Protein AF-A0A2V9LW69-F1 (afdb_monomer_lite)

Sequence (91 aa):
MPVKTRRRKLSTTVSDESYRYLLEKVKSGQASSIAEAADRALGRERRLDNRLGLARDTAAYFDNLAATTMAEENGLAEHLGLALDEVDIDG

Radius of gyration: 22.46 Å; chains: 1; bounding box: 55×36×50 Å

Foldseek 3Di:
DPPPPPDDDDDDDDDPVLVVQLVVCCVVVVDVDSVRSVVVVVVVVVVVVVVVVVVVVVVVPVVPDDPVVVVVVVVVVVVVVVVVVVPPVDD

Secondary structure (DSSP, 8-state):
------PPP------HHHHHHHHHHHHTTS-SSHHHHHHHHHHHHHHHHHHHHHHHHHHHHHHT--HHHHHHHHHHHHHHHHHHHHS----

pLDDT: mean 82.19, std 13.3, range [45.81, 97.69]

Structure (mmCIF, N/CA/C/O backbone):
data_AF-A0A2V9LW69-F1
#
_entry.id   AF-A0A2V9LW69-F1
#
loop_
_atom_site.group_PDB
_atom_site.id
_atom_site.type_symbol
_atom_site.label_atom_id
_atom_site.label_alt_id
_atom_site.label_comp_id
_atom_site.label_asym_id
_atom_site.label_entity_id
_atom_site.label_seq_id
_atom_site.pdbx_PDB_ins_code
_atom_site.Cartn_x
_atom_site.Cartn_y
_atom_site.Cartn_z
_atom_site.occupancy
_atom_site.B_iso_or_equiv
_atom_site.auth_seq_id
_atom_site.auth_comp_id
_atom_site.auth_asym_id
_atom_site.auth_atom_id
_atom_site.pdbx_PDB_model_num
ATOM 1 N N . MET A 1 1 ? 4.588 25.837 9.003 1.00 45.81 1 MET A N 1
ATOM 2 C CA . MET A 1 1 ? 3.469 25.215 9.750 1.00 45.81 1 MET A CA 1
ATOM 3 C C . MET A 1 1 ? 3.094 23.915 9.055 1.00 45.81 1 MET A C 1
ATOM 5 O O . MET A 1 1 ? 2.946 23.964 7.839 1.00 45.81 1 MET A O 1
ATOM 9 N N . PRO A 1 2 ? 2.971 22.766 9.745 1.00 51.91 2 PRO A N 1
ATOM 10 C CA . PRO A 1 2 ? 2.514 21.549 9.086 1.00 51.91 2 PRO A CA 1
ATOM 11 C C . PRO A 1 2 ? 1.063 21.753 8.641 1.00 51.91 2 PRO A C 1
ATOM 13 O O . PRO A 1 2 ? 0.206 22.129 9.444 1.00 51.91 2 PRO A O 1
ATOM 16 N N . VAL A 1 3 ? 0.789 21.541 7.354 1.00 58.47 3 VAL A N 1
ATOM 17 C CA . VAL A 1 3 ? -0.575 21.566 6.821 1.00 58.47 3 VAL A CA 1
ATOM 18 C C . VAL A 1 3 ? -1.325 20.404 7.470 1.00 58.47 3 VAL A C 1
ATOM 20 O O . VAL A 1 3 ? -1.124 19.244 7.118 1.00 58.47 3 VAL A O 1
ATOM 23 N N . LYS A 1 4 ? -2.173 20.694 8.465 1.00 56.06 4 LYS A N 1
ATOM 24 C CA . LYS A 1 4 ? -3.127 19.715 9.001 1.00 56.06 4 LYS A CA 1
ATOM 25 C C . LYS A 1 4 ? -4.184 19.469 7.929 1.00 56.06 4 LYS A C 1
ATOM 27 O O . LYS A 1 4 ? -5.233 20.112 7.917 1.00 56.06 4 LYS A O 1
ATOM 32 N N . THR A 1 5 ? -3.903 18.545 7.014 1.00 67.94 5 THR A N 1
ATOM 33 C CA . THR A 1 5 ? -4.887 18.053 6.050 1.00 67.94 5 THR A CA 1
ATOM 34 C C . THR A 1 5 ? -6.062 17.481 6.834 1.00 67.94 5 THR A C 1
ATOM 36 O O . THR A 1 5 ? -5.934 16.491 7.556 1.00 67.94 5 THR A O 1
ATOM 39 N N . ARG A 1 6 ? -7.216 18.147 6.753 1.00 76.06 6 ARG A N 1
ATOM 40 C CA . ARG A 1 6 ? -8.425 17.747 7.472 1.00 76.06 6 ARG A CA 1
ATOM 41 C C . ARG A 1 6 ? -8.966 16.479 6.799 1.00 76.06 6 ARG A C 1
ATOM 43 O O . ARG A 1 6 ? -9.619 16.547 5.762 1.00 76.06 6 ARG A O 1
ATOM 50 N N . ARG A 1 7 ? -8.619 15.306 7.338 1.00 78.88 7 ARG A N 1
ATOM 51 C CA . ARG A 1 7 ? -8.995 14.007 6.761 1.00 78.88 7 ARG A CA 1
ATOM 52 C C . ARG A 1 7 ? -10.518 13.853 6.768 1.00 78.88 7 ARG A C 1
ATOM 54 O O . ARG A 1 7 ? -11.143 13.935 7.825 1.00 78.88 7 ARG A O 1
ATOM 61 N N . ARG A 1 8 ? -11.120 13.622 5.596 1.00 86.56 8 ARG A N 1
ATOM 62 C CA . ARG A 1 8 ? -12.552 13.295 5.504 1.00 86.56 8 ARG A CA 1
ATOM 63 C C . ARG A 1 8 ? -12.803 11.920 6.110 1.00 86.56 8 ARG A C 1
ATOM 65 O O . ARG A 1 8 ? -12.049 10.983 5.853 1.00 86.56 8 ARG A O 1
ATOM 72 N N . LYS A 1 9 ? -13.885 11.806 6.877 1.00 88.00 9 LYS A N 1
ATOM 73 C CA . LYS A 1 9 ? -14.402 10.511 7.317 1.00 88.00 9 LYS A CA 1
ATOM 74 C C . LYS A 1 9 ? -15.039 9.811 6.117 1.00 88.00 9 LYS A C 1
ATOM 76 O O . LYS A 1 9 ? -15.766 10.445 5.356 1.00 88.00 9 LYS A O 1
ATOM 81 N N . LEU A 1 10 ? -14.749 8.526 5.962 1.00 87.25 10 LEU A N 1
ATOM 82 C CA . LEU A 1 10 ? -15.345 7.650 4.961 1.00 87.25 10 LEU A CA 1
ATOM 83 C C . LEU A 1 10 ? -15.961 6.464 5.702 1.00 87.25 10 LEU A C 1
ATOM 85 O O . LEU A 1 10 ? -15.333 5.925 6.611 1.00 87.25 10 LEU A O 1
ATOM 89 N N . SER A 1 11 ? -17.175 6.084 5.318 1.00 89.56 11 SER A N 1
ATOM 90 C CA . SER A 1 11 ? -17.785 4.825 5.735 1.00 89.56 11 SER A CA 1
ATOM 91 C C . SER A 1 11 ? -17.802 3.899 4.528 1.00 89.56 11 SER A C 1
ATOM 93 O O . SER A 1 11 ? -18.350 4.259 3.487 1.00 89.56 11 SER A O 1
ATOM 95 N N . THR A 1 12 ? -17.166 2.740 4.656 1.00 89.06 12 THR A N 1
ATOM 96 C CA . THR A 1 12 ? -17.044 1.735 3.597 1.00 89.06 12 THR A CA 1
ATOM 97 C C . THR A 1 12 ? -17.250 0.359 4.211 1.00 89.06 12 THR A C 1
ATOM 99 O O . THR A 1 12 ? -16.826 0.110 5.338 1.00 89.06 12 THR A O 1
ATOM 102 N N . THR A 1 13 ? -17.892 -0.530 3.455 1.00 94.81 13 THR A N 1
ATOM 103 C CA . THR A 1 13 ? -18.008 -1.947 3.811 1.00 94.81 13 THR A CA 1
ATOM 104 C C . THR A 1 13 ? -16.828 -2.705 3.219 1.00 94.81 13 THR A C 1
ATOM 106 O O . THR A 1 13 ? -16.458 -2.479 2.069 1.00 94.81 13 THR A O 1
ATOM 109 N N . VAL A 1 14 ? -16.239 -3.593 4.009 1.00 93.62 14 VAL A N 1
ATOM 110 C CA . VAL A 1 14 ? -15.143 -4.478 3.601 1.00 93.62 14 VAL A CA 1
ATOM 111 C C . VAL A 1 14 ? -15.531 -5.922 3.901 1.00 93.62 14 VAL A C 1
ATOM 113 O O . VAL A 1 14 ? -16.461 -6.160 4.672 1.00 93.62 14 VAL A O 1
ATOM 116 N N . SER A 1 15 ? -14.832 -6.887 3.302 1.00 96.88 15 SER A N 1
ATOM 117 C CA . SER A 1 15 ? -15.017 -8.296 3.663 1.00 96.88 15 SER A CA 1
ATOM 118 C C . SER A 1 15 ? -14.599 -8.556 5.115 1.00 96.88 15 SER A C 1
ATOM 120 O O . SER A 1 15 ? -13.766 -7.832 5.671 1.00 96.88 15 SER A O 1
ATOM 122 N N . ASP A 1 16 ? -15.139 -9.618 5.717 1.00 97.69 16 ASP A N 1
ATOM 123 C CA . ASP A 1 16 ? -14.772 -10.026 7.080 1.00 97.69 16 ASP A CA 1
ATOM 124 C C . ASP A 1 16 ? -13.270 -10.333 7.200 1.00 97.69 16 ASP A C 1
ATOM 126 O O . ASP A 1 16 ? -12.603 -9.899 8.137 1.00 97.69 16 ASP A O 1
ATOM 130 N N . GLU A 1 17 ? -12.699 -10.982 6.183 1.00 97.38 17 GLU A N 1
ATOM 131 C CA . GLU A 1 17 ? -11.262 -11.249 6.096 1.00 97.38 17 GLU A CA 1
ATOM 132 C C . GLU A 1 17 ? -10.430 -9.957 6.112 1.00 97.38 17 GLU A C 1
ATOM 134 O O . GLU A 1 17 ? -9.481 -9.834 6.891 1.00 97.38 17 GLU A O 1
ATOM 139 N N . SER A 1 18 ? -10.822 -8.960 5.311 1.00 95.50 18 SER A N 1
ATOM 140 C CA . SER A 1 18 ? -10.145 -7.659 5.278 1.00 95.50 18 SER A CA 1
ATOM 141 C C . SER A 1 18 ? -10.223 -6.967 6.636 1.00 95.50 18 SER A C 1
ATOM 143 O O . SER A 1 18 ? -9.241 -6.399 7.116 1.00 95.50 18 SER A O 1
ATOM 145 N N . TYR A 1 19 ? -11.388 -7.027 7.283 1.00 96.44 19 TYR A N 1
ATOM 146 C CA . TYR A 1 19 ? -11.574 -6.449 8.606 1.00 96.44 19 TYR A CA 1
ATOM 147 C C . TYR A 1 19 ? -10.701 -7.144 9.659 1.00 96.44 19 TYR A C 1
ATOM 149 O O . TYR A 1 19 ? -10.010 -6.467 10.424 1.00 96.44 19 TYR A O 1
ATOM 157 N N . ARG A 1 20 ? -10.656 -8.484 9.656 1.00 97.69 20 ARG A N 1
ATOM 158 C CA . ARG A 1 20 ? -9.772 -9.282 10.518 1.00 97.69 20 ARG A CA 1
ATOM 159 C C . ARG A 1 20 ? -8.308 -8.903 10.342 1.00 97.69 20 ARG A C 1
ATOM 161 O O . ARG A 1 20 ? -7.626 -8.694 11.343 1.00 97.69 20 ARG A O 1
ATOM 168 N N . TYR A 1 21 ? -7.845 -8.782 9.101 1.00 96.31 21 TYR A N 1
ATOM 169 C CA . TYR A 1 21 ? -6.477 -8.370 8.801 1.00 96.31 21 TYR A CA 1
ATOM 170 C C . TYR A 1 21 ? -6.153 -7.005 9.425 1.00 96.31 21 TYR A C 1
ATOM 172 O O . TYR A 1 21 ? -5.155 -6.860 10.131 1.00 96.31 21 TYR A O 1
ATOM 180 N N . LEU A 1 22 ? -7.017 -6.004 9.222 1.00 96.50 22 LEU A N 1
ATOM 181 C CA . LEU A 1 22 ? -6.818 -4.666 9.790 1.00 96.50 22 LEU A CA 1
ATOM 182 C C . LEU A 1 22 ? -6.823 -4.692 11.323 1.00 96.50 22 LEU A C 1
ATOM 184 O O . LEU A 1 22 ? -6.004 -4.024 11.955 1.00 96.50 22 LEU A O 1
ATOM 188 N N . LEU A 1 23 ? -7.712 -5.486 11.923 1.00 97.5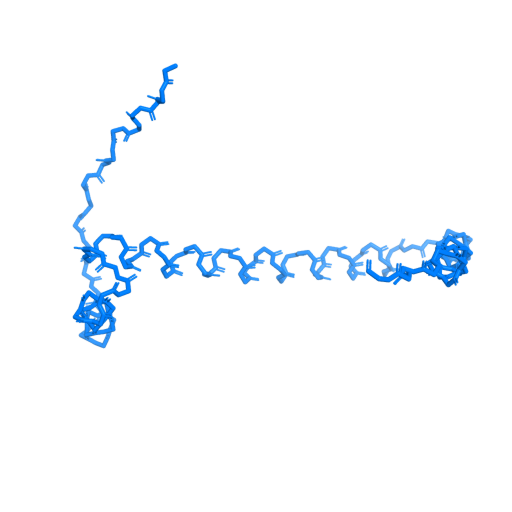0 23 LEU A N 1
ATOM 189 C CA . LEU A 1 23 ? -7.788 -5.663 13.370 1.00 97.50 23 LEU A CA 1
ATOM 190 C C . LEU A 1 23 ? -6.511 -6.307 13.929 1.00 97.50 23 LEU A C 1
ATOM 192 O O . LEU A 1 23 ? -6.013 -5.878 14.968 1.00 97.50 23 LEU A O 1
ATOM 196 N N . GLU A 1 24 ? -5.964 -7.311 13.246 1.00 97.62 24 GLU A N 1
ATOM 197 C CA . GLU A 1 24 ? -4.713 -7.967 13.627 1.00 97.62 24 GLU A CA 1
ATOM 198 C C . GLU A 1 24 ? -3.544 -6.978 13.630 1.00 97.62 24 GLU A C 1
ATOM 200 O O . GLU A 1 24 ? -2.781 -6.949 14.593 1.00 97.62 24 GLU A O 1
ATOM 205 N N . LYS A 1 25 ? -3.459 -6.092 12.626 1.00 97.56 25 LYS A N 1
ATOM 206 C CA . LYS A 1 25 ? -2.436 -5.031 12.583 1.00 97.56 25 LYS A CA 1
ATOM 207 C C . LYS A 1 25 ? -2.510 -4.078 13.766 1.00 97.56 25 LYS A C 1
ATOM 209 O O . LYS A 1 25 ? -1.471 -3.629 14.249 1.00 97.56 25 LYS A O 1
ATOM 214 N N . VAL A 1 26 ? -3.714 -3.790 14.252 1.00 97.50 26 VAL A N 1
ATOM 215 C CA . VAL A 1 26 ? -3.890 -2.987 15.466 1.00 97.50 26 VAL A CA 1
ATOM 216 C C . VAL A 1 26 ? -3.477 -3.784 16.704 1.00 97.50 26 VAL A C 1
ATOM 218 O O . VAL A 1 26 ? -2.698 -3.295 17.518 1.00 97.50 26 VAL A O 1
ATOM 221 N N . LYS A 1 27 ? -3.929 -5.037 16.828 1.00 97.50 27 LYS A N 1
ATOM 222 C CA . LYS A 1 27 ? -3.605 -5.909 17.971 1.00 97.50 27 LYS A CA 1
ATOM 223 C C . LYS A 1 27 ? -2.110 -6.184 18.112 1.00 97.50 27 LYS A C 1
ATOM 225 O O . LYS A 1 27 ? -1.610 -6.250 19.228 1.00 97.50 27 LYS A O 1
ATOM 230 N N . SER A 1 28 ? -1.396 -6.322 17.000 1.00 97.25 28 SER A N 1
ATOM 231 C CA . SER A 1 28 ? 0.047 -6.565 16.987 1.00 97.25 28 SER A CA 1
ATOM 232 C C . SER A 1 28 ? 0.881 -5.291 17.194 1.00 97.25 28 SER A C 1
ATOM 234 O O . SER A 1 28 ? 2.097 -5.338 17.030 1.00 97.25 28 SER A O 1
ATOM 236 N N . GLY A 1 29 ? 0.253 -4.133 17.439 1.00 95.81 29 GLY A N 1
ATOM 237 C CA . GLY A 1 29 ? 0.936 -2.841 17.574 1.00 95.81 29 GLY A CA 1
ATOM 238 C C . GLY A 1 29 ? 1.533 -2.296 16.271 1.00 95.81 29 GLY A C 1
ATOM 239 O O . GLY A 1 29 ? 2.256 -1.304 16.287 1.00 95.81 29 GLY A O 1
ATOM 240 N N . GLN A 1 30 ? 1.231 -2.914 15.124 1.00 94.06 30 GLN A N 1
ATOM 241 C CA . GLN A 1 30 ? 1.707 -2.459 13.813 1.00 94.06 30 GLN A CA 1
ATOM 242 C C . GLN A 1 30 ? 0.926 -1.242 13.296 1.00 94.06 30 GLN A C 1
ATOM 244 O O . GLN A 1 30 ? 1.348 -0.629 12.317 1.00 94.06 30 GLN A O 1
ATOM 249 N N . ALA A 1 31 ? -0.193 -0.886 13.926 1.00 96.38 31 ALA A N 1
ATOM 250 C CA . ALA A 1 31 ? -0.947 0.335 13.683 1.00 96.38 31 ALA A CA 1
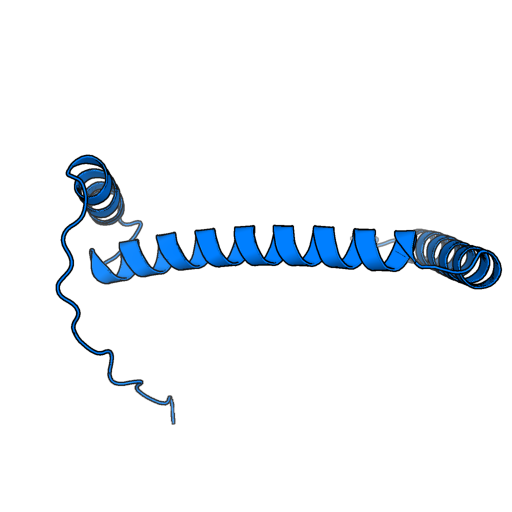ATOM 251 C C . ALA A 1 31 ? -1.660 0.780 14.969 1.00 96.38 31 ALA A C 1
ATOM 253 O O . ALA A 1 31 ? -2.118 -0.052 15.747 1.00 96.38 31 ALA A O 1
ATOM 254 N N . SER A 1 32 ? -1.812 2.088 15.169 1.00 95.19 32 SER A N 1
ATOM 255 C CA . SER A 1 32 ? -2.542 2.653 16.314 1.00 95.19 32 SER A CA 1
ATOM 256 C C . SER A 1 32 ? -4.065 2.617 16.139 1.00 95.19 32 SER A C 1
ATOM 258 O O . SER A 1 32 ? -4.815 2.757 17.102 1.00 95.19 32 SER A O 1
ATOM 260 N N . SER A 1 33 ? -4.543 2.456 14.902 1.00 95.25 33 SER A N 1
ATOM 261 C CA . SER A 1 33 ? -5.967 2.442 14.567 1.00 95.25 33 SER A CA 1
ATOM 262 C C . SER A 1 33 ? -6.239 1.684 13.269 1.00 95.25 33 SER A C 1
ATOM 264 O O . SER A 1 33 ? -5.348 1.513 12.437 1.00 95.25 33 SER A O 1
ATOM 266 N N . ILE A 1 34 ? -7.499 1.293 13.055 1.00 94.12 34 ILE A N 1
ATOM 267 C CA . ILE A 1 34 ? -7.948 0.678 11.793 1.00 94.12 34 ILE A CA 1
ATOM 268 C C . ILE A 1 34 ? -7.704 1.623 10.608 1.00 94.12 34 ILE A C 1
ATOM 270 O O . ILE A 1 34 ? -7.305 1.178 9.536 1.00 94.12 34 ILE A O 1
ATOM 274 N N . ALA A 1 35 ? -7.89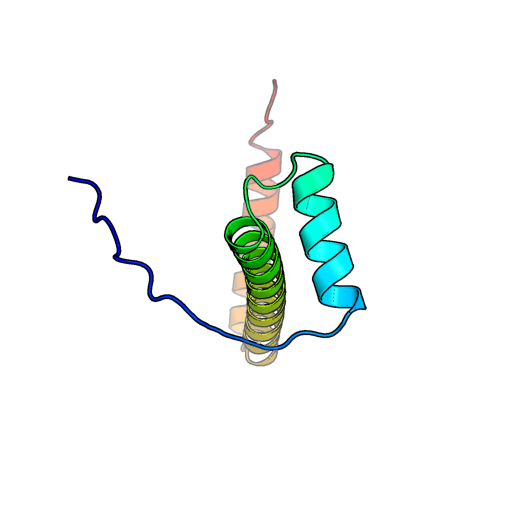6 2.931 10.805 1.00 92.50 35 ALA A N 1
ATOM 275 C CA . ALA A 1 35 ? -7.652 3.930 9.769 1.00 92.50 35 ALA A CA 1
ATOM 276 C C . ALA A 1 35 ? -6.174 3.972 9.351 1.00 92.50 35 ALA A C 1
ATOM 278 O O . ALA A 1 35 ? -5.875 4.032 8.161 1.00 92.50 35 ALA A O 1
ATOM 279 N N . GLU A 1 36 ? -5.256 3.893 10.316 1.00 93.88 36 GLU A N 1
ATOM 280 C CA . GLU A 1 36 ? -3.822 3.824 10.034 1.00 93.88 36 GLU A CA 1
ATOM 281 C C . GLU A 1 36 ? -3.430 2.485 9.395 1.00 93.88 36 GLU A C 1
ATOM 283 O O . GLU A 1 36 ? -2.644 2.461 8.449 1.00 93.88 36 GLU A O 1
ATOM 288 N N . ALA A 1 37 ? -3.995 1.368 9.861 1.00 95.44 37 ALA A N 1
ATOM 289 C CA . ALA A 1 37 ? -3.769 0.059 9.251 1.00 95.44 37 ALA A CA 1
ATOM 290 C C . ALA A 1 37 ? -4.194 0.051 7.771 1.00 95.44 37 ALA A C 1
ATOM 292 O O . ALA A 1 37 ? -3.457 -0.447 6.917 1.00 95.44 37 ALA A O 1
ATOM 293 N N . ALA A 1 38 ? -5.338 0.666 7.459 1.00 93.81 38 ALA A N 1
ATOM 294 C CA . ALA A 1 38 ? -5.832 0.814 6.095 1.00 93.81 38 ALA A CA 1
ATOM 295 C C . ALA A 1 38 ? -4.917 1.712 5.244 1.00 93.81 38 ALA A C 1
ATOM 297 O O . ALA A 1 38 ? -4.592 1.353 4.113 1.00 93.81 38 ALA A O 1
ATOM 298 N N . ASP A 1 39 ? -4.436 2.836 5.788 1.00 92.75 39 ASP A N 1
ATOM 299 C CA . ASP A 1 39 ? -3.489 3.710 5.079 1.00 92.75 39 ASP A CA 1
ATOM 300 C C . ASP A 1 39 ? -2.181 2.987 4.749 1.00 92.75 39 ASP A C 1
ATOM 302 O O . ASP A 1 39 ? -1.649 3.128 3.648 1.00 92.75 39 ASP A O 1
ATOM 306 N N . ARG A 1 40 ? -1.666 2.185 5.687 1.00 94.62 40 ARG A N 1
ATOM 307 C CA . ARG A 1 40 ? -0.448 1.392 5.479 1.00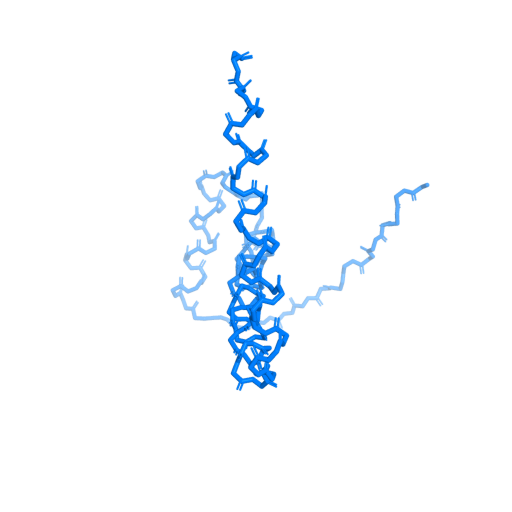 94.62 40 ARG A CA 1
ATOM 308 C C . ARG A 1 40 ? -0.647 0.334 4.395 1.00 94.62 40 ARG A C 1
ATOM 310 O O . ARG A 1 40 ? 0.240 0.170 3.555 1.00 94.62 40 ARG A O 1
ATOM 317 N N . ALA A 1 41 ? -1.794 -0.348 4.389 1.00 93.25 41 ALA A N 1
ATOM 318 C CA . ALA A 1 41 ? -2.139 -1.321 3.355 1.00 93.25 41 ALA A CA 1
ATOM 319 C C . ALA A 1 41 ? -2.218 -0.658 1.968 1.00 93.25 41 ALA A C 1
ATOM 321 O O . ALA A 1 41 ? -1.527 -1.084 1.045 1.00 93.25 41 ALA A O 1
ATOM 322 N N . LEU A 1 42 ? -2.945 0.457 1.848 1.00 91.56 42 LEU A N 1
ATOM 323 C CA . LEU A 1 42 ? -3.039 1.228 0.601 1.00 91.56 42 LEU A CA 1
ATOM 324 C C . LEU A 1 42 ? -1.683 1.779 0.147 1.00 91.56 42 LEU A C 1
ATOM 326 O O . LEU A 1 42 ? -1.368 1.776 -1.038 1.00 91.56 42 LEU A O 1
ATOM 330 N N . GLY A 1 43 ? -0.857 2.250 1.081 1.00 92.06 43 GLY A N 1
ATOM 331 C CA . GLY A 1 43 ? 0.490 2.724 0.778 1.00 92.06 43 GLY A CA 1
ATOM 332 C C . GLY A 1 43 ? 1.415 1.610 0.286 1.00 92.06 43 GLY A C 1
ATOM 333 O O . GLY A 1 43 ? 2.341 1.869 -0.481 1.00 92.06 43 GLY A O 1
ATOM 334 N N . ARG A 1 44 ? 1.196 0.362 0.713 1.00 91.12 44 ARG A N 1
ATOM 335 C CA . ARG A 1 44 ? 1.899 -0.797 0.154 1.00 91.12 44 ARG A CA 1
ATOM 336 C C . ARG A 1 44 ? 1.438 -1.072 -1.273 1.00 91.12 44 ARG A C 1
ATOM 338 O O . ARG A 1 44 ? 2.302 -1.174 -2.135 1.00 91.12 44 ARG A O 1
ATOM 345 N N . GLU A 1 45 ? 0.132 -1.108 -1.509 1.00 91.06 45 GLU A N 1
ATOM 346 C CA . GLU A 1 45 ? -0.427 -1.376 -2.838 1.00 91.06 45 GLU A CA 1
ATOM 347 C C . GLU A 1 45 ? 0.040 -0.346 -3.864 1.00 91.06 45 GLU A C 1
ATOM 349 O O . GLU A 1 45 ? 0.660 -0.698 -4.859 1.00 91.06 45 GLU A O 1
ATOM 354 N N . ARG A 1 46 ? -0.070 0.946 -3.538 1.00 89.25 46 ARG A N 1
ATOM 355 C CA . ARG A 1 46 ? 0.421 2.027 -4.407 1.00 89.25 46 ARG A CA 1
ATOM 356 C C . ARG A 1 46 ? 1.901 1.903 -4.752 1.00 89.25 46 ARG A C 1
ATOM 358 O O . ARG A 1 46 ? 2.315 2.288 -5.836 1.00 89.25 46 ARG A O 1
ATOM 365 N N . ARG A 1 47 ? 2.726 1.406 -3.826 1.00 90.12 47 ARG A N 1
ATOM 366 C CA . ARG A 1 47 ? 4.153 1.184 -4.101 1.00 90.12 47 ARG A CA 1
ATOM 367 C C . ARG A 1 47 ? 4.371 0.016 -5.051 1.00 90.12 47 ARG A C 1
ATOM 369 O O . ARG A 1 47 ? 5.304 0.081 -5.843 1.00 90.12 47 ARG A O 1
ATOM 376 N N . LEU A 1 48 ? 3.557 -1.031 -4.962 1.00 89.25 48 LEU A N 1
ATOM 377 C CA . LEU A 1 48 ? 3.600 -2.144 -5.905 1.00 89.25 48 LEU A CA 1
ATOM 378 C C . LEU A 1 48 ? 3.123 -1.691 -7.285 1.00 89.25 48 LEU A C 1
ATOM 380 O O . LEU A 1 48 ? 3.859 -1.880 -8.247 1.00 89.25 48 LEU A O 1
ATOM 384 N N . ASP A 1 49 ? 1.993 -0.990 -7.360 1.00 87.12 49 ASP A N 1
ATOM 385 C CA . ASP A 1 49 ? 1.472 -0.426 -8.608 1.00 87.12 49 ASP A CA 1
ATOM 386 C C . ASP A 1 49 ? 2.484 0.506 -9.273 1.00 87.12 49 ASP A C 1
ATOM 388 O O . ASP A 1 49 ? 2.773 0.366 -10.458 1.00 87.12 49 ASP A O 1
ATOM 392 N N . ASN A 1 50 ? 3.098 1.411 -8.504 1.00 85.94 50 ASN A N 1
ATOM 393 C CA . ASN A 1 50 ? 4.127 2.304 -9.031 1.00 85.94 50 ASN A CA 1
ATOM 394 C C . ASN A 1 50 ? 5.343 1.531 -9.555 1.00 85.94 50 ASN A C 1
ATOM 396 O O . ASN A 1 50 ? 5.901 1.908 -10.579 1.00 85.94 50 ASN A O 1
ATOM 400 N N . ARG A 1 51 ? 5.767 0.455 -8.878 1.00 86.19 51 ARG A N 1
ATOM 401 C CA . ARG A 1 51 ? 6.879 -0.387 -9.352 1.00 86.19 51 ARG A CA 1
ATOM 402 C C . ARG A 1 51 ? 6.525 -1.114 -10.644 1.00 86.19 51 ARG A C 1
ATOM 404 O O . ARG A 1 51 ? 7.366 -1.188 -11.531 1.00 86.19 51 ARG A O 1
ATOM 411 N N . LEU A 1 52 ? 5.301 -1.626 -10.754 1.00 83.12 52 LEU A N 1
ATOM 412 C CA . LEU A 1 52 ? 4.807 -2.259 -11.977 1.00 83.12 52 LEU A CA 1
ATOM 413 C C . LEU A 1 52 ? 4.711 -1.248 -13.125 1.00 83.12 52 LEU A C 1
ATOM 415 O O . LEU A 1 52 ? 5.098 -1.567 -14.246 1.00 83.12 52 LEU A O 1
ATOM 419 N N . GLY A 1 53 ? 4.256 -0.026 -12.834 1.00 82.38 53 GLY A N 1
ATOM 420 C CA . GLY A 1 53 ? 4.249 1.093 -13.775 1.00 82.38 53 GLY A CA 1
ATOM 421 C C . GLY A 1 53 ? 5.650 1.422 -14.278 1.00 82.38 53 GLY A C 1
ATOM 422 O O . GLY A 1 53 ? 5.880 1.369 -15.479 1.00 82.38 53 GLY A O 1
ATOM 423 N N . LEU A 1 54 ? 6.610 1.639 -13.369 1.00 83.88 54 LEU A N 1
ATOM 424 C CA . LEU A 1 54 ? 8.004 1.888 -13.747 1.00 83.88 54 LEU A CA 1
ATOM 425 C C . LEU A 1 54 ? 8.575 0.759 -14.608 1.00 83.88 54 LEU A C 1
ATOM 427 O O . LEU A 1 54 ? 9.182 1.036 -15.632 1.00 83.88 54 LEU A O 1
ATOM 431 N N . ALA A 1 55 ? 8.367 -0.504 -14.226 1.00 79.38 55 ALA A N 1
ATOM 432 C CA . ALA A 1 55 ? 8.872 -1.637 -14.997 1.00 79.38 55 ALA A CA 1
ATOM 433 C C . ALA A 1 55 ? 8.295 -1.659 -16.421 1.00 79.38 55 ALA A C 1
ATOM 435 O O . ALA A 1 55 ? 9.020 -1.912 -17.382 1.00 79.38 55 ALA A O 1
ATOM 436 N N . ARG A 1 56 ? 7.000 -1.355 -16.560 1.00 82.75 56 ARG A N 1
ATOM 437 C CA . ARG A 1 56 ? 6.335 -1.255 -17.859 1.00 82.75 56 ARG A CA 1
ATOM 438 C C . ARG A 1 56 ? 6.867 -0.088 -18.688 1.00 82.75 56 ARG A C 1
ATOM 440 O O . ARG A 1 56 ? 7.101 -0.268 -19.878 1.00 82.75 56 ARG A O 1
ATOM 447 N N . ASP A 1 57 ? 7.055 1.075 -18.077 1.00 81.38 57 ASP A N 1
ATOM 448 C CA . ASP A 1 57 ? 7.543 2.272 -18.763 1.00 81.38 57 ASP A CA 1
ATOM 449 C C . ASP A 1 57 ? 9.002 2.097 -19.204 1.00 81.38 57 ASP A C 1
ATOM 451 O O . ASP A 1 57 ? 9.353 2.447 -20.328 1.00 81.38 57 ASP A O 1
ATOM 455 N N . THR A 1 58 ? 9.838 1.477 -18.366 1.00 79.88 58 THR A N 1
ATOM 456 C CA . THR A 1 58 ? 11.212 1.100 -18.717 1.00 79.88 58 THR A CA 1
ATOM 457 C C . THR A 1 58 ? 11.238 0.089 -19.862 1.00 79.88 58 THR A C 1
ATOM 459 O O . THR A 1 58 ? 11.991 0.283 -20.811 1.00 79.88 58 THR A O 1
ATOM 462 N N . ALA A 1 59 ? 10.397 -0.951 -19.828 1.00 80.00 59 ALA A N 1
ATOM 463 C CA . ALA A 1 59 ? 10.298 -1.901 -20.937 1.00 80.00 59 ALA A CA 1
ATOM 464 C C . ALA A 1 59 ? 9.883 -1.199 -22.240 1.00 80.00 59 ALA A C 1
ATOM 466 O O . ALA A 1 59 ? 10.548 -1.346 -23.258 1.00 80.00 59 ALA A O 1
ATOM 467 N N . ALA A 1 60 ? 8.857 -0.344 -22.188 1.00 80.44 60 ALA A N 1
ATOM 468 C CA . ALA A 1 60 ? 8.406 0.418 -23.348 1.00 80.44 60 ALA A CA 1
ATOM 469 C C . ALA A 1 60 ? 9.470 1.393 -23.881 1.00 80.44 60 ALA A C 1
ATOM 471 O O . ALA A 1 60 ? 9.538 1.615 -25.090 1.00 80.44 60 ALA A O 1
ATOM 472 N N . TYR A 1 61 ? 10.288 1.982 -23.006 1.00 76.44 61 TYR A N 1
ATOM 473 C CA . TYR A 1 61 ? 11.404 2.838 -23.404 1.00 76.44 61 TYR A CA 1
ATOM 474 C C . TYR A 1 61 ? 12.440 2.058 -24.224 1.00 76.44 61 TYR A C 1
ATOM 476 O O . TYR A 1 61 ? 12.777 2.487 -25.325 1.00 76.44 61 TYR A O 1
ATOM 484 N N . PHE A 1 62 ? 12.884 0.895 -23.737 1.00 78.69 62 PHE A N 1
ATOM 485 C CA . PHE A 1 62 ? 13.868 0.072 -24.445 1.00 78.69 62 PHE A CA 1
ATOM 486 C C . PHE A 1 62 ? 13.300 -0.597 -25.707 1.00 78.69 62 PHE A C 1
ATOM 488 O O . PHE A 1 62 ? 14.006 -0.674 -26.710 1.00 78.69 62 PHE A O 1
ATOM 495 N N . ASP A 1 63 ? 12.027 -1.005 -25.703 1.00 79.94 63 ASP A N 1
ATOM 496 C CA . ASP A 1 63 ? 11.361 -1.602 -26.873 1.00 79.94 63 ASP A CA 1
ATOM 497 C C . ASP A 1 63 ? 11.236 -0.619 -28.050 1.00 79.94 63 ASP A C 1
ATOM 499 O O . ASP A 1 63 ? 11.242 -1.028 -29.211 1.00 79.94 63 ASP A O 1
ATOM 503 N N . ASN A 1 64 ? 11.125 0.684 -27.766 1.00 73.81 64 ASN A N 1
ATOM 504 C CA . ASN A 1 64 ? 11.007 1.733 -28.785 1.00 73.81 64 ASN A CA 1
ATOM 505 C C . ASN A 1 64 ? 12.338 2.439 -29.089 1.00 73.81 64 ASN A C 1
ATOM 507 O O . ASN A 1 64 ? 12.355 3.442 -29.809 1.00 73.81 64 ASN A O 1
ATOM 511 N N . LEU A 1 65 ? 13.451 1.948 -28.542 1.00 76.88 65 LEU A N 1
ATOM 512 C CA . LEU A 1 65 ? 14.745 2.597 -28.672 1.00 76.88 65 LEU A CA 1
ATOM 513 C C . LEU A 1 65 ? 15.396 2.258 -30.022 1.00 76.88 65 LEU A C 1
ATOM 515 O O . LEU A 1 65 ? 15.510 1.095 -30.409 1.00 76.88 65 LEU A O 1
ATOM 519 N N . ALA A 1 66 ? 15.850 3.279 -30.755 1.00 73.69 66 ALA A N 1
ATOM 520 C CA . ALA A 1 66 ? 16.595 3.071 -31.993 1.00 73.69 66 ALA A CA 1
ATOM 521 C C . ALA A 1 66 ? 17.950 2.399 -31.703 1.00 73.69 66 ALA A C 1
ATOM 523 O O . ALA A 1 66 ? 18.582 2.667 -30.681 1.00 73.69 66 ALA A O 1
ATOM 524 N N . ALA A 1 67 ? 18.434 1.562 -32.626 1.00 68.75 67 ALA A N 1
ATOM 525 C CA . ALA A 1 67 ? 19.658 0.774 -32.436 1.00 68.75 67 ALA A CA 1
ATOM 526 C C . ALA A 1 67 ? 20.901 1.619 -32.085 1.00 68.75 67 ALA A C 1
ATOM 528 O O . ALA A 1 67 ? 21.768 1.165 -31.344 1.00 68.75 67 ALA A O 1
ATOM 529 N N . THR A 1 68 ? 20.979 2.858 -32.579 1.00 68.81 68 THR A N 1
ATOM 530 C CA . THR A 1 68 ? 22.062 3.800 -32.255 1.00 68.81 68 THR A CA 1
ATOM 531 C C . THR A 1 68 ? 21.995 4.281 -30.807 1.00 68.81 68 THR A C 1
ATOM 533 O O . THR A 1 68 ? 23.015 4.352 -30.137 1.00 68.81 68 THR A O 1
ATOM 536 N N . THR A 1 69 ? 20.793 4.546 -30.301 1.00 72.12 69 THR A N 1
ATOM 537 C CA . THR A 1 69 ? 20.562 5.014 -28.929 1.00 72.12 69 THR A CA 1
ATOM 538 C C . THR A 1 69 ? 20.726 3.871 -27.923 1.00 72.12 69 THR A C 1
ATOM 540 O O . THR A 1 69 ? 21.191 4.082 -26.812 1.00 72.12 69 THR A O 1
ATOM 543 N N . MET A 1 70 ? 20.444 2.630 -28.331 1.00 70.75 70 MET A N 1
ATOM 544 C CA . MET A 1 70 ? 20.714 1.433 -27.524 1.00 70.75 70 MET A CA 1
ATOM 545 C C . MET A 1 70 ? 22.218 1.192 -27.304 1.00 70.75 70 MET A C 1
ATOM 547 O O . MET A 1 70 ? 22.619 0.735 -26.237 1.00 70.75 70 MET A O 1
ATOM 551 N N . ALA A 1 71 ? 23.063 1.524 -28.288 1.00 74.69 71 ALA A N 1
ATOM 552 C CA . ALA A 1 71 ? 24.518 1.446 -28.143 1.00 74.69 71 ALA A CA 1
ATOM 553 C C . ALA A 1 71 ? 25.065 2.514 -27.179 1.00 74.69 71 ALA A C 1
ATOM 555 O O . ALA A 1 71 ? 25.963 2.221 -26.393 1.00 74.69 71 ALA A O 1
ATOM 556 N N . GLU A 1 72 ? 24.501 3.724 -27.205 1.00 74.62 72 GLU A N 1
ATOM 557 C CA . GLU A 1 72 ? 24.846 4.800 -26.268 1.00 74.62 72 GLU A CA 1
ATOM 558 C C . GLU A 1 72 ? 24.436 4.453 -24.828 1.00 74.62 72 GLU A C 1
ATOM 560 O O . 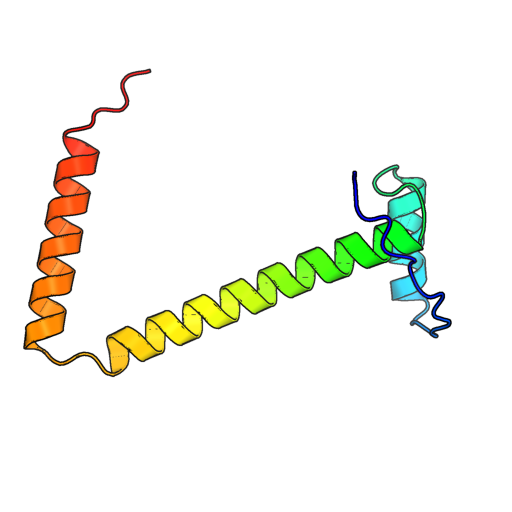GLU A 1 72 ? 25.252 4.587 -23.919 1.00 74.62 72 GLU A O 1
ATOM 565 N N . GLU A 1 73 ? 23.225 3.926 -24.619 1.00 75.75 73 GLU A N 1
ATOM 566 C CA . GLU A 1 73 ? 22.757 3.464 -23.300 1.00 75.75 73 GLU A CA 1
ATOM 567 C C . GLU A 1 73 ? 23.623 2.321 -22.743 1.00 75.75 73 GLU A C 1
ATOM 569 O O . GLU A 1 73 ? 23.987 2.331 -21.567 1.00 75.75 73 GLU A O 1
ATOM 574 N N . ASN A 1 74 ? 24.028 1.364 -23.586 1.00 74.81 74 ASN A N 1
ATOM 575 C CA . ASN A 1 74 ? 24.952 0.302 -23.175 1.00 74.81 74 ASN A CA 1
ATOM 576 C C . ASN A 1 74 ? 26.329 0.857 -22.784 1.00 74.81 74 ASN A C 1
ATOM 578 O O . ASN A 1 74 ? 26.890 0.427 -21.778 1.00 74.81 74 ASN A O 1
ATOM 582 N N . GLY A 1 75 ? 26.846 1.836 -23.534 1.00 79.94 75 GLY A N 1
ATOM 583 C CA . GLY A 1 75 ? 28.093 2.520 -23.186 1.00 79.94 75 GLY A CA 1
ATOM 584 C C . GLY A 1 75 ? 27.993 3.267 -21.853 1.00 79.94 75 GLY A C 1
ATOM 585 O O . GLY A 1 75 ? 28.897 3.184 -21.025 1.00 79.94 75 GLY A O 1
ATOM 586 N N . LEU A 1 76 ? 26.868 3.936 -21.585 1.00 80.19 76 LEU A N 1
ATOM 587 C CA . LEU A 1 76 ? 26.619 4.594 -20.298 1.00 80.19 76 LEU A CA 1
ATOM 588 C C . LEU A 1 76 ? 26.534 3.589 -19.138 1.00 80.19 76 LEU A C 1
ATOM 590 O O . LEU A 1 76 ? 27.089 3.849 -18.070 1.00 80.19 76 LEU A O 1
ATOM 594 N N . ALA A 1 77 ? 25.882 2.440 -19.341 1.00 78.38 77 ALA A N 1
ATOM 595 C CA . ALA A 1 77 ? 25.790 1.381 -18.337 1.00 78.38 77 ALA A CA 1
ATOM 596 C C . ALA A 1 77 ? 27.161 0.763 -18.015 1.00 78.38 77 ALA A C 1
ATOM 598 O O . ALA A 1 77 ? 27.472 0.532 -16.847 1.00 78.38 77 ALA A O 1
ATOM 599 N N . GLU A 1 78 ? 27.995 0.542 -19.032 1.00 79.00 78 GLU A N 1
ATOM 600 C CA . GLU A 1 78 ? 29.364 0.043 -18.873 1.00 79.00 78 GLU A CA 1
ATOM 601 C C . GLU A 1 78 ? 30.238 1.046 -18.107 1.00 79.00 78 GLU A C 1
ATOM 603 O O . GLU A 1 78 ? 30.889 0.682 -17.129 1.00 79.00 78 GLU A O 1
ATOM 608 N N . HIS A 1 79 ? 30.184 2.329 -18.476 1.00 78.81 79 HIS A N 1
ATOM 609 C CA . HIS A 1 79 ? 30.917 3.390 -17.783 1.00 78.81 79 HIS A CA 1
ATOM 610 C C . HIS A 1 79 ? 30.468 3.557 -16.325 1.00 78.81 79 HIS A C 1
ATOM 612 O O . HIS A 1 79 ? 31.301 3.790 -15.451 1.00 78.81 79 HIS A O 1
ATOM 618 N N . LEU A 1 80 ? 29.169 3.420 -16.042 1.00 78.75 80 LEU A N 1
ATOM 619 C CA . LEU A 1 80 ? 28.651 3.447 -14.674 1.00 78.75 80 LEU A CA 1
ATOM 620 C C . LEU A 1 80 ? 29.121 2.230 -13.866 1.00 78.75 80 LEU A C 1
ATOM 622 O O . LEU A 1 80 ? 29.476 2.384 -12.701 1.00 78.75 80 LEU A O 1
ATOM 626 N N . GLY A 1 81 ? 29.134 1.040 -14.474 1.00 73.12 81 GLY A N 1
ATOM 627 C CA . GLY A 1 81 ? 29.654 -0.176 -13.849 1.00 73.12 81 GLY A CA 1
ATOM 628 C C . GLY A 1 81 ? 31.129 -0.039 -13.475 1.00 73.12 81 GLY A C 1
ATOM 629 O O . GLY A 1 81 ? 31.495 -0.336 -12.345 1.00 73.12 81 GLY A O 1
ATOM 630 N N . LEU A 1 82 ? 31.945 0.500 -14.383 1.00 77.69 82 LEU A N 1
ATOM 631 C CA . LEU A 1 82 ? 33.363 0.775 -14.136 1.00 77.69 82 LEU A CA 1
ATOM 632 C C . LEU A 1 82 ? 33.571 1.846 -13.055 1.00 77.69 82 LEU A C 1
ATOM 634 O O . LEU A 1 82 ? 34.425 1.683 -12.193 1.00 77.69 82 LEU A O 1
ATOM 638 N N . ALA A 1 83 ? 32.765 2.912 -13.049 1.00 72.69 83 ALA A N 1
ATOM 639 C CA . ALA A 1 83 ? 32.844 3.952 -12.023 1.00 72.69 83 ALA A CA 1
ATOM 640 C C . ALA A 1 83 ? 32.425 3.450 -10.629 1.00 72.69 83 ALA A C 1
ATOM 642 O O . ALA A 1 83 ? 32.961 3.915 -9.630 1.00 72.69 83 ALA A O 1
ATOM 643 N N . LEU A 1 84 ? 31.475 2.512 -10.542 1.00 68.31 84 LEU A N 1
ATOM 644 C CA . LEU A 1 84 ? 31.092 1.868 -9.279 1.00 68.31 84 LEU A CA 1
ATOM 645 C C . LEU A 1 84 ? 32.143 0.870 -8.776 1.00 68.31 84 LEU A C 1
ATOM 647 O O . LEU A 1 84 ? 32.215 0.662 -7.573 1.00 68.31 84 LEU A O 1
ATOM 651 N N . ASP A 1 85 ? 32.926 0.269 -9.672 1.00 63.28 85 ASP A N 1
ATOM 652 C CA . ASP A 1 85 ? 34.039 -0.630 -9.331 1.00 63.28 85 ASP A CA 1
ATOM 653 C C . ASP A 1 85 ? 35.299 0.163 -8.918 1.00 63.28 85 ASP A C 1
ATOM 655 O O . ASP A 1 85 ? 36.070 -0.272 -8.069 1.00 63.28 85 ASP A O 1
ATOM 659 N N . GLU A 1 86 ? 35.494 1.365 -9.480 1.00 59.66 86 GLU A N 1
ATOM 660 C CA . GLU A 1 86 ? 36.568 2.299 -9.097 1.00 59.66 86 GLU A CA 1
ATOM 661 C C . GLU A 1 86 ? 36.253 3.057 -7.795 1.00 59.66 86 GLU A C 1
ATOM 663 O O . GLU A 1 86 ? 37.159 3.383 -7.023 1.00 59.66 86 GLU A O 1
ATOM 668 N N . VAL A 1 87 ? 34.969 3.305 -7.508 1.00 59.31 87 VAL A N 1
ATOM 669 C CA . VAL A 1 87 ? 34.507 3.689 -6.168 1.00 59.31 87 VAL A CA 1
ATOM 670 C C . VAL A 1 87 ? 34.427 2.418 -5.324 1.00 59.31 87 VAL A C 1
ATOM 672 O O . VAL A 1 87 ? 33.346 1.915 -5.029 1.00 59.31 87 VAL A O 1
ATOM 675 N N . ASP A 1 88 ? 35.589 1.907 -4.922 1.00 56.94 88 ASP A N 1
ATOM 676 C CA . ASP A 1 88 ? 35.676 0.960 -3.818 1.00 56.94 88 ASP A CA 1
ATOM 677 C C . ASP A 1 88 ? 35.037 1.641 -2.600 1.00 56.94 88 ASP A C 1
ATOM 679 O O . ASP A 1 88 ? 35.583 2.590 -2.025 1.00 56.94 88 ASP A O 1
ATOM 683 N N . ILE A 1 89 ? 33.805 1.248 -2.264 1.00 58.06 89 ILE A N 1
ATOM 684 C CA . ILE A 1 89 ? 33.154 1.662 -1.021 1.00 58.06 89 ILE A CA 1
ATOM 685 C C . ILE A 1 89 ? 33.806 0.837 0.088 1.00 58.06 89 ILE A C 1
ATOM 687 O O . ILE A 1 89 ? 33.209 -0.069 0.669 1.00 58.06 89 ILE A O 1
ATOM 691 N N . ASP A 1 90 ? 35.068 1.152 0.348 1.00 49.41 90 ASP A N 1
ATOM 692 C CA . ASP A 1 90 ? 35.818 0.685 1.495 1.00 49.41 90 ASP A CA 1
ATOM 693 C C . ASP A 1 90 ? 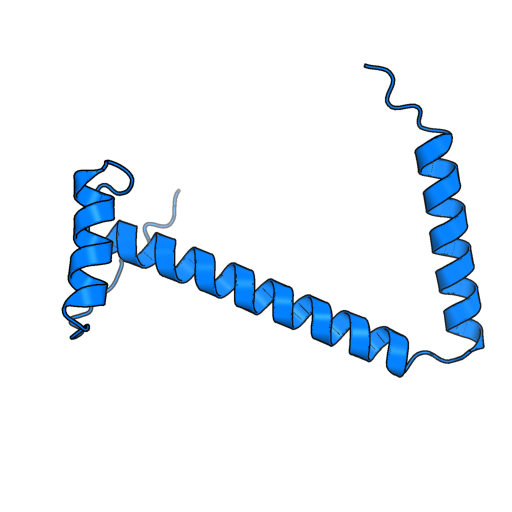35.227 1.337 2.758 1.00 49.41 90 ASP A C 1
ATOM 695 O O . ASP A 1 90 ? 35.567 2.469 3.112 1.00 49.41 90 ASP A O 1
ATOM 699 N N . GLY A 1 91 ? 34.360 0.589 3.453 1.00 49.16 91 GLY A N 1
ATOM 700 C CA . GLY A 1 91 ? 34.064 0.759 4.887 1.00 49.16 91 GLY A CA 1
ATOM 701 C C . GLY A 1 91 ? 32.829 1.568 5.263 1.00 49.16 91 GLY A C 1
ATOM 702 O O . GLY A 1 91 ? 32.936 2.810 5.367 1.00 49.16 91 GLY A O 1
#